Protein AF-A0A8K0CI64-F1 (afdb_monomer_lite)

Foldseek 3Di:
DAVCVVCVVVLVVWAQAEDEDAVPPVHVVRPPDPDNRYHYDNDPCQQVVQLVVVLVVQLVVQQVPDPDHDPDPVSVVVSSVVSVVVPDPVNSVCSNVCSVVRDVDPPPD

InterPro domains:
  IPR036397 Ribonuclease H superfamily [G3DSA:3.30.420.10] (2-105)

pLDDT: mean 71.02, std 16.88, range [36.22, 94.31]

Structure (mmCIF, N/CA/C/O backbone):
data_AF-A0A8K0CI64-F1
#
_entry.id   AF-A0A8K0CI64-F1
#
loop_
_atom_site.group_PDB
_atom_site.id
_atom_site.type_symbol
_atom_site.label_atom_id
_atom_site.label_alt_id
_atom_site.label_comp_id
_atom_site.label_asym_id
_atom_site.label_entity_id
_atom_site.label_seq_id
_atom_site.pdbx_PDB_ins_code
_atom_site.Cartn_x
_atom_site.Car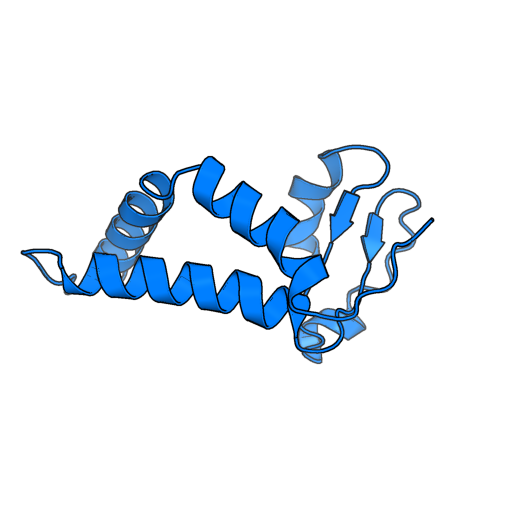tn_y
_atom_site.Cartn_z
_atom_site.occupancy
_atom_site.B_iso_or_equiv
_atom_site.auth_seq_id
_atom_site.auth_comp_id
_atom_site.auth_asym_id
_atom_site.auth_atom_id
_atom_site.pdbx_PDB_model_num
ATOM 1 N N . MET A 1 1 ? 3.866 -21.385 0.682 1.00 47.66 1 MET A N 1
ATOM 2 C CA . MET A 1 1 ? 2.673 -20.958 -0.079 1.00 47.66 1 MET A CA 1
ATOM 3 C C . MET A 1 1 ? 3.153 -20.594 -1.476 1.00 47.66 1 MET A C 1
ATOM 5 O O . MET A 1 1 ? 4.177 -19.930 -1.565 1.00 47.66 1 MET A O 1
ATOM 9 N N . CYS A 1 2 ? 2.516 -21.087 -2.539 1.00 53.94 2 CYS A N 1
ATOM 10 C CA . CYS A 1 2 ? 2.995 -20.870 -3.904 1.00 53.94 2 CYS A CA 1
ATOM 11 C C . CYS A 1 2 ? 2.734 -19.435 -4.367 1.00 53.94 2 CYS A C 1
ATOM 13 O O . CYS A 1 2 ? 1.577 -19.062 -4.545 1.00 53.94 2 CYS A O 1
ATOM 15 N N . ILE A 1 3 ? 3.788 -18.655 -4.624 1.00 58.16 3 ILE A N 1
ATOM 16 C CA . ILE A 1 3 ? 3.642 -17.278 -5.122 1.00 58.16 3 ILE A CA 1
ATOM 17 C C . ILE A 1 3 ? 2.966 -17.234 -6.503 1.00 58.16 3 ILE A C 1
ATOM 19 O O . ILE A 1 3 ? 2.237 -16.300 -6.819 1.00 58.16 3 ILE A O 1
ATOM 23 N N . LEU A 1 4 ? 3.092 -18.313 -7.284 1.00 56.59 4 LEU A N 1
ATOM 24 C CA . LEU A 1 4 ? 2.395 -18.497 -8.559 1.00 56.59 4 LEU A CA 1
ATOM 25 C C . LEU A 1 4 ? 0.876 -18.349 -8.444 1.00 56.59 4 LEU A C 1
ATOM 27 O O . LEU A 1 4 ? 0.264 -17.710 -9.290 1.00 56.59 4 LEU A O 1
ATOM 31 N N . SER A 1 5 ? 0.260 -18.884 -7.389 1.00 57.41 5 SER A N 1
ATOM 32 C CA . SER A 1 5 ? -1.189 -18.771 -7.177 1.00 57.41 5 SER A CA 1
ATOM 33 C C . SER A 1 5 ? -1.636 -17.329 -6.924 1.00 57.41 5 SER A C 1
ATOM 35 O O . SER A 1 5 ? -2.793 -17.003 -7.163 1.00 57.41 5 SER A O 1
ATOM 37 N N . ILE A 1 6 ? -0.719 -16.473 -6.467 1.00 63.66 6 ILE A N 1
ATOM 38 C CA . ILE A 1 6 ? -0.947 -15.043 -6.259 1.00 63.66 6 ILE A CA 1
ATOM 39 C C . ILE A 1 6 ? -0.713 -14.280 -7.568 1.00 63.66 6 ILE A C 1
ATOM 41 O O . ILE A 1 6 ? -1.482 -13.383 -7.880 1.00 63.66 6 ILE A O 1
ATOM 45 N N . ILE A 1 7 ? 0.305 -14.649 -8.355 1.00 60.31 7 ILE A N 1
ATOM 46 C CA . ILE A 1 7 ? 0.712 -13.929 -9.576 1.00 60.31 7 ILE A CA 1
ATOM 47 C C . ILE A 1 7 ? -0.157 -14.281 -10.793 1.00 60.31 7 ILE A C 1
ATOM 49 O O . ILE A 1 7 ? -0.499 -13.393 -11.570 1.00 60.31 7 ILE A O 1
ATOM 53 N N . ILE A 1 8 ? -0.523 -15.555 -10.982 1.00 59.66 8 ILE A N 1
ATOM 54 C CA . ILE A 1 8 ? -1.258 -16.046 -12.167 1.00 59.66 8 ILE A CA 1
ATOM 55 C C . ILE A 1 8 ? -2.561 -15.269 -12.437 1.00 59.66 8 ILE A C 1
ATOM 57 O O . ILE A 1 8 ? -2.787 -14.916 -13.596 1.00 59.66 8 ILE A O 1
ATOM 61 N N . PRO A 1 9 ? -3.391 -14.919 -11.433 1.00 63.59 9 PRO A N 1
ATOM 62 C CA . PRO A 1 9 ? -4.566 -14.070 -11.650 1.00 63.59 9 PRO A CA 1
ATOM 63 C C . PRO A 1 9 ? -4.247 -12.711 -12.296 1.00 63.59 9 PRO A C 1
ATOM 65 O O . PRO A 1 9 ? -5.074 -12.162 -13.020 1.00 63.59 9 PRO A O 1
ATOM 68 N N . PHE A 1 10 ? -3.038 -12.187 -12.077 1.00 60.62 10 PHE A N 1
ATOM 69 C CA . PHE A 1 10 ? -2.564 -10.916 -12.623 1.00 60.62 10 PHE A CA 1
ATOM 70 C C . PHE A 1 10 ? -1.794 -11.076 -13.946 1.00 60.62 10 PHE A C 1
ATOM 72 O O . PHE A 1 10 ? -1.601 -10.104 -14.667 1.00 60.62 10 PHE A O 1
ATOM 79 N N . ALA A 1 11 ? -1.416 -12.292 -14.351 1.00 57.69 11 ALA A N 1
ATOM 80 C CA . ALA A 1 11 ? -0.751 -12.531 -15.638 1.00 57.69 11 ALA A CA 1
ATOM 81 C C . ALA A 1 11 ? -1.630 -12.169 -16.860 1.00 57.69 11 ALA A C 1
ATOM 83 O O . ALA A 1 11 ? -1.117 -11.997 -17.965 1.00 57.69 11 ALA A O 1
ATOM 84 N N . ASN A 1 12 ? -2.940 -11.975 -16.658 1.00 58.91 12 ASN A N 1
ATOM 85 C CA . ASN A 1 12 ? -3.877 -11.469 -17.666 1.00 58.91 12 ASN A CA 1
ATOM 86 C C . ASN A 1 12 ? -3.766 -9.954 -17.945 1.00 58.91 12 ASN A C 1
ATOM 88 O O . ASN A 1 12 ? -4.517 -9.449 -18.777 1.00 58.91 12 ASN A O 1
ATOM 92 N N . PHE A 1 13 ? -2.829 -9.220 -17.324 1.00 64.38 13 PHE A N 1
ATOM 93 C CA . PHE A 1 13 ? -2.571 -7.801 -17.637 1.00 64.38 13 PHE A CA 1
ATOM 94 C C . PHE A 1 13 ? -2.039 -7.545 -19.062 1.00 64.38 13 PHE A C 1
ATOM 96 O O . PHE A 1 13 ? -1.875 -6.393 -19.462 1.00 64.38 13 PHE A O 1
ATOM 103 N N . GLY A 1 14 ? -1.829 -8.598 -19.853 1.00 59.72 14 GLY A N 1
ATOM 104 C CA . GLY A 1 14 ? -1.533 -8.513 -21.277 1.00 59.72 14 GLY A CA 1
ATOM 105 C C . GLY A 1 14 ? -0.076 -8.805 -21.614 1.00 59.72 14 GLY A C 1
ATOM 106 O O . GLY A 1 14 ? 0.745 -9.156 -20.766 1.00 59.72 14 GLY A O 1
ATOM 107 N N . ARG A 1 15 ? 0.239 -8.699 -22.907 1.00 61.53 15 ARG A N 1
ATOM 108 C CA . ARG A 1 15 ? 1.561 -9.030 -23.446 1.00 61.53 15 ARG A CA 1
ATOM 109 C C . ARG A 1 15 ? 2.606 -8.024 -22.958 1.00 61.53 15 ARG A C 1
ATOM 111 O O . ARG A 1 15 ? 2.429 -6.829 -23.164 1.00 61.53 15 ARG A O 1
ATOM 118 N N . GLY A 1 16 ? 3.687 -8.512 -22.342 1.00 65.12 16 GLY A N 1
ATOM 119 C CA . GLY A 1 16 ? 4.767 -7.666 -21.819 1.00 65.12 16 GLY A CA 1
ATOM 120 C C . GLY A 1 16 ? 4.599 -7.239 -20.357 1.00 65.12 16 GLY A C 1
ATOM 121 O O . GLY A 1 16 ? 5.237 -6.279 -19.931 1.00 65.12 16 GLY A O 1
ATOM 122 N N . PHE A 1 17 ? 3.759 -7.930 -19.581 1.00 69.88 17 PHE A N 1
ATOM 123 C CA . PHE A 1 17 ? 3.696 -7.736 -18.134 1.00 69.88 17 PHE A CA 1
ATOM 124 C C . PHE A 1 17 ? 5.055 -8.059 -17.492 1.00 69.88 17 PHE A C 1
ATOM 126 O O . PHE A 1 17 ? 5.615 -9.140 -17.705 1.00 69.88 17 PHE A O 1
ATOM 133 N N . ILE A 1 18 ? 5.576 -7.118 -16.702 1.00 70.62 18 ILE A N 1
ATOM 134 C CA . ILE A 1 18 ? 6.812 -7.298 -15.941 1.00 70.62 18 ILE A CA 1
ATOM 135 C C . ILE A 1 18 ? 6.439 -7.543 -14.486 1.00 70.62 18 ILE A C 1
ATOM 137 O O . ILE A 1 18 ? 5.923 -6.649 -13.814 1.00 70.62 18 ILE A O 1
ATOM 141 N N . PHE A 1 19 ? 6.735 -8.745 -14.002 1.00 71.12 19 PHE A N 1
ATOM 142 C CA . PHE A 1 19 ? 6.682 -9.032 -12.576 1.00 71.12 19 PHE A CA 1
ATOM 143 C C . PHE A 1 19 ? 8.053 -8.737 -11.964 1.00 71.12 19 PHE A C 1
ATOM 145 O O . PHE A 1 19 ? 9.080 -9.219 -12.451 1.00 71.12 19 PHE A O 1
ATOM 152 N N . VAL A 1 20 ? 8.065 -7.931 -10.905 1.00 72.56 20 VAL A N 1
ATOM 153 C CA . VAL A 1 20 ? 9.266 -7.613 -10.128 1.00 72.56 20 VAL A CA 1
ATOM 154 C C . VAL A 1 20 ? 9.004 -8.091 -8.708 1.00 72.56 20 VAL A C 1
ATOM 156 O O . VAL A 1 20 ? 7.944 -7.790 -8.163 1.00 72.56 20 VAL A O 1
ATOM 159 N N . ASP A 1 21 ? 9.967 -8.795 -8.115 1.00 71.75 21 ASP A N 1
ATOM 160 C CA . ASP A 1 21 ? 9.932 -9.207 -6.704 1.00 71.75 21 ASP A CA 1
ATOM 161 C C . ASP A 1 21 ? 11.309 -9.052 -6.036 1.00 71.75 21 ASP A C 1
ATOM 163 O O . ASP A 1 21 ? 12.309 -8.784 -6.717 1.00 71.75 21 ASP A O 1
ATOM 167 N N . ASP A 1 22 ? 11.367 -9.197 -4.710 1.00 66.94 22 ASP A N 1
ATOM 168 C CA . ASP A 1 22 ? 12.620 -9.372 -3.993 1.00 66.94 22 ASP A CA 1
ATOM 169 C C . ASP A 1 22 ? 13.066 -10.820 -4.198 1.00 66.94 22 ASP A C 1
ATOM 171 O O . ASP A 1 22 ? 12.269 -11.746 -4.309 1.00 66.94 22 ASP A O 1
ATOM 175 N N . ASN A 1 23 ? 14.360 -11.045 -4.366 1.00 66.62 23 ASN A N 1
ATOM 176 C CA . ASN A 1 23 ? 14.874 -12.360 -4.744 1.00 66.62 23 ASN A CA 1
ATOM 177 C C . ASN A 1 23 ? 14.912 -13.315 -3.528 1.00 66.62 23 ASN A C 1
ATOM 179 O O . ASN A 1 23 ? 15.924 -13.980 -3.281 1.00 66.62 23 ASN A O 1
ATOM 183 N N . THR A 1 24 ? 13.867 -13.326 -2.694 1.00 67.00 24 THR A N 1
ATOM 184 C CA . THR A 1 24 ? 13.798 -14.194 -1.521 1.00 67.00 24 THR A CA 1
ATOM 185 C C . THR A 1 24 ? 13.669 -15.650 -1.964 1.00 67.00 24 THR A C 1
ATOM 187 O O . THR A 1 24 ? 12.871 -16.018 -2.824 1.00 67.00 24 THR A O 1
ATOM 190 N N . ARG A 1 25 ? 14.504 -16.517 -1.371 1.00 61.78 25 ARG A N 1
ATOM 191 C CA . ARG A 1 25 ? 14.693 -17.923 -1.785 1.00 61.78 25 ARG A CA 1
ATOM 192 C C . ARG A 1 25 ? 13.400 -18.729 -2.010 1.00 61.78 25 ARG A C 1
ATOM 194 O O . ARG A 1 25 ? 13.399 -19.537 -2.937 1.00 61.78 25 ARG A O 1
ATOM 201 N N . PRO A 1 26 ? 12.315 -18.554 -1.228 1.00 62.44 26 PRO A N 1
ATOM 202 C CA . PRO A 1 26 ? 11.059 -19.259 -1.482 1.00 62.44 26 PRO A CA 1
ATOM 203 C C . PRO A 1 26 ? 10.388 -18.869 -2.808 1.00 62.44 26 PRO A C 1
ATOM 205 O O . PRO A 1 26 ? 9.649 -19.672 -3.368 1.00 62.44 26 PRO A O 1
ATOM 208 N N . HIS A 1 27 ? 10.626 -17.654 -3.307 1.00 61.12 27 HIS A N 1
ATOM 209 C CA . HIS A 1 27 ? 9.987 -17.121 -4.510 1.00 61.12 27 HIS A CA 1
ATOM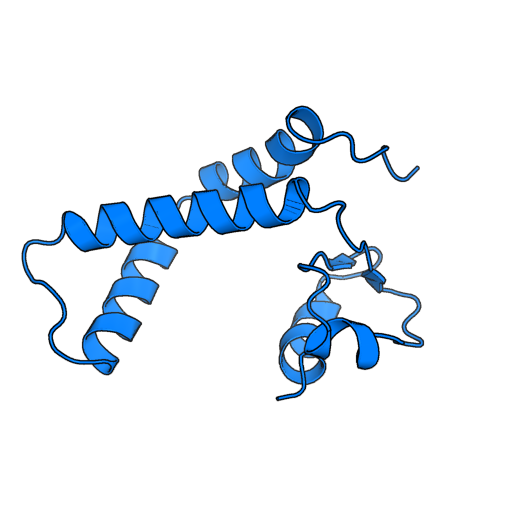 210 C C . HIS A 1 27 ? 10.767 -17.520 -5.770 1.00 61.12 27 HIS A C 1
ATOM 212 O O . HIS A 1 27 ? 10.169 -17.943 -6.755 1.00 61.12 27 HIS A O 1
ATOM 218 N N . CYS A 1 28 ? 12.104 -17.499 -5.717 1.00 57.56 28 CYS A N 1
ATOM 219 C CA . CYS A 1 28 ? 12.973 -17.787 -6.867 1.00 57.56 28 CYS A CA 1
ATOM 220 C C . CYS A 1 28 ? 12.843 -19.218 -7.398 1.00 57.56 28 CYS A C 1
ATOM 222 O O . CYS A 1 28 ? 12.878 -19.432 -8.603 1.00 57.56 28 CYS A O 1
ATOM 224 N N . VAL A 1 29 ? 12.693 -20.200 -6.503 1.00 50.16 29 VAL A N 1
ATOM 225 C CA . VAL A 1 29 ? 12.641 -21.629 -6.869 1.00 50.16 29 VAL A CA 1
ATOM 226 C C . VAL A 1 29 ? 11.342 -21.981 -7.601 1.00 50.16 29 VAL A C 1
ATOM 228 O O . VAL A 1 29 ? 11.285 -22.964 -8.328 1.00 50.16 29 VAL A O 1
ATOM 231 N N . GLN A 1 30 ? 10.289 -21.180 -7.430 1.00 53.44 30 GLN A N 1
ATOM 232 C CA . GLN A 1 30 ? 8.983 -21.425 -8.040 1.00 53.44 30 GLN A CA 1
ATOM 233 C C . GLN A 1 30 ? 8.726 -20.639 -9.324 1.00 53.44 30 GLN A C 1
ATOM 235 O O . GLN A 1 30 ? 7.698 -20.860 -9.958 1.00 53.44 30 GLN A O 1
ATOM 240 N N . LEU A 1 31 ? 9.610 -19.706 -9.673 1.00 54.50 31 LEU A N 1
ATOM 241 C CA . LEU A 1 31 ? 9.411 -18.750 -10.760 1.00 54.50 31 LEU A CA 1
ATOM 242 C C . LEU A 1 31 ? 10.083 -19.158 -12.084 1.00 54.50 31 LEU A C 1
ATOM 244 O O . LEU A 1 31 ? 10.085 -18.359 -13.017 1.00 54.50 31 LEU A O 1
ATOM 248 N N . GLU A 1 32 ? 10.582 -20.395 -12.214 1.00 53.53 32 GLU A N 1
ATOM 249 C CA . GLU A 1 32 ? 10.853 -21.020 -13.523 1.00 53.53 32 GLU A CA 1
ATOM 250 C C . GLU A 1 32 ? 9.516 -21.231 -14.272 1.00 53.53 32 GLU A C 1
ATOM 252 O O . GLU A 1 32 ? 8.976 -22.332 -14.335 1.00 53.53 32 GLU A O 1
ATOM 257 N N . LEU A 1 33 ? 8.908 -20.148 -14.773 1.00 55.78 33 LEU A N 1
ATOM 258 C CA . LEU A 1 33 ? 7.726 -20.209 -15.631 1.00 55.78 33 LEU A CA 1
ATOM 259 C C . LEU A 1 33 ? 8.138 -20.289 -17.101 1.00 55.78 33 LEU A C 1
ATOM 261 O O . LEU A 1 33 ? 8.669 -19.327 -17.655 1.00 55.78 33 LEU A O 1
ATOM 265 N N . ASP A 1 34 ? 7.698 -21.355 -17.764 1.00 52.12 34 ASP A N 1
ATOM 266 C CA . ASP A 1 34 ? 7.560 -21.482 -19.222 1.00 52.12 34 ASP A CA 1
ATOM 267 C C . ASP A 1 34 ? 6.416 -20.589 -19.780 1.00 52.12 34 ASP A C 1
ATOM 269 O O . ASP A 1 34 ? 5.544 -21.038 -20.525 1.00 52.12 34 ASP A O 1
ATOM 273 N N . SER A 1 35 ? 6.352 -19.309 -19.390 1.00 51.34 35 SER A N 1
ATOM 274 C CA . SER A 1 35 ? 5.326 -18.359 -19.856 1.00 51.34 35 SER A CA 1
ATOM 275 C C . SER A 1 35 ? 5.933 -17.321 -20.809 1.00 51.34 35 SER A C 1
ATOM 277 O O . SER A 1 35 ? 6.727 -16.489 -20.372 1.00 51.34 35 SER A O 1
ATOM 279 N N . PRO A 1 36 ? 5.522 -17.265 -22.091 1.00 51.56 36 PRO A N 1
ATOM 280 C CA . PRO A 1 36 ? 6.070 -16.322 -23.074 1.00 51.56 36 PRO A CA 1
ATOM 281 C C . PRO A 1 36 ? 5.602 -14.866 -22.883 1.00 51.56 36 PRO A C 1
ATOM 283 O O . PRO A 1 36 ? 5.940 -13.999 -23.688 1.00 51.56 36 PRO A O 1
ATOM 286 N N . THR A 1 37 ? 4.783 -14.587 -21.864 1.00 51.31 37 THR A N 1
ATOM 287 C CA . THR A 1 37 ? 4.082 -13.297 -21.707 1.00 51.31 37 THR A CA 1
ATOM 288 C C . THR A 1 37 ? 4.584 -12.489 -20.508 1.00 51.31 37 THR A C 1
ATOM 290 O O . THR A 1 37 ? 4.318 -11.289 -20.427 1.00 51.31 37 THR A O 1
ATOM 293 N N . THR A 1 38 ? 5.333 -13.121 -19.603 1.00 54.62 38 THR A N 1
ATOM 294 C CA . THR A 1 38 ? 5.761 -12.531 -18.333 1.00 54.62 38 THR A CA 1
ATOM 295 C C . THR A 1 38 ? 7.276 -12.396 -18.315 1.00 54.62 38 THR A C 1
ATOM 297 O O . THR A 1 38 ? 7.990 -13.391 -18.247 1.00 54.62 38 THR A O 1
ATOM 300 N N . SER A 1 39 ? 7.776 -11.163 -18.366 1.00 54.53 39 SER A N 1
ATOM 301 C CA . SER A 1 39 ? 9.194 -10.906 -18.123 1.00 54.53 39 SER A CA 1
ATOM 302 C C . SER A 1 39 ? 9.406 -10.821 -16.618 1.00 54.53 39 SER A C 1
ATOM 304 O O . SER A 1 39 ? 8.823 -9.963 -15.953 1.00 54.53 39 SER A O 1
ATOM 306 N N . TYR A 1 40 ? 10.227 -11.712 -16.072 1.00 58.00 40 TYR A N 1
ATOM 307 C CA . TYR A 1 40 ? 10.626 -11.646 -14.674 1.00 58.00 40 TYR A CA 1
ATOM 308 C C . TYR A 1 40 ? 11.912 -10.838 -14.558 1.00 58.00 40 TYR A C 1
ATOM 310 O O . TYR A 1 40 ? 12.944 -11.199 -15.123 1.00 58.00 40 TYR A O 1
ATOM 318 N N . CYS A 1 41 ? 11.855 -9.729 -13.829 1.00 55.06 41 CYS A N 1
ATOM 319 C CA . CYS A 1 41 ? 13.060 -9.019 -13.436 1.00 55.06 41 CYS A CA 1
ATOM 320 C C . CYS A 1 41 ? 13.315 -9.296 -11.959 1.00 55.06 41 CYS A C 1
ATOM 322 O O . CYS A 1 41 ? 12.662 -8.703 -11.100 1.00 55.06 41 CYS A O 1
ATOM 324 N N . CYS A 1 42 ? 14.312 -10.138 -11.666 1.00 55.47 42 CYS A N 1
ATOM 325 C CA . CYS A 1 42 ? 14.993 -10.099 -10.375 1.00 55.47 42 CYS A CA 1
ATOM 326 C C . CYS A 1 42 ? 15.601 -8.703 -10.249 1.00 55.47 42 CYS A C 1
ATOM 328 O O . CYS A 1 42 ? 16.675 -8.426 -10.792 1.00 55.47 42 CYS A O 1
ATOM 330 N N . GLY A 1 43 ? 14.880 -7.785 -9.613 1.00 51.56 43 GLY A N 1
ATOM 331 C CA . GLY A 1 43 ? 15.388 -6.447 -9.397 1.00 51.56 43 GLY A CA 1
ATOM 332 C C . GLY A 1 43 ? 16.698 -6.551 -8.626 1.00 51.56 43 GLY A C 1
ATOM 333 O O . GLY A 1 43 ? 16.768 -7.211 -7.590 1.00 51.56 43 GLY A O 1
ATOM 334 N N . HIS A 1 44 ? 17.738 -5.861 -9.096 1.00 51.50 44 HIS A N 1
ATOM 335 C CA . HIS A 1 44 ? 18.812 -5.466 -8.194 1.00 51.50 44 HIS A CA 1
ATOM 336 C C . HIS A 1 44 ? 18.133 -4.819 -6.982 1.00 51.50 44 HIS A C 1
ATOM 338 O O . HIS A 1 44 ? 17.231 -4.001 -7.179 1.00 51.50 44 HIS A O 1
ATOM 344 N N . HIS A 1 45 ? 18.542 -5.207 -5.774 1.00 55.41 45 HIS A N 1
ATOM 345 C CA . HIS A 1 45 ? 17.914 -4.941 -4.469 1.00 55.41 45 HIS A CA 1
ATOM 346 C C . HIS A 1 45 ? 17.359 -3.518 -4.215 1.00 55.41 45 HIS A C 1
ATOM 348 O O . HIS A 1 45 ? 16.720 -3.312 -3.194 1.00 55.41 45 HIS A O 1
ATOM 354 N N . GLY A 1 46 ? 17.598 -2.526 -5.076 1.00 59.31 46 GLY A N 1
ATOM 355 C CA . GLY A 1 46 ? 17.118 -1.152 -4.951 1.00 59.31 46 GLY A CA 1
ATOM 356 C C . GLY A 1 46 ? 15.703 -0.874 -5.477 1.00 59.31 46 GLY A C 1
ATOM 357 O O . GLY A 1 46 ? 14.957 -0.186 -4.788 1.00 59.31 46 GLY A O 1
ATOM 358 N N . LEU A 1 47 ? 15.302 -1.359 -6.664 1.00 61.41 47 LEU A N 1
ATOM 359 C CA . LEU A 1 47 ? 14.093 -0.828 -7.333 1.00 61.41 47 LEU A CA 1
ATOM 360 C C . LEU A 1 47 ? 12.791 -1.263 -6.648 1.00 61.41 47 LEU A C 1
ATOM 362 O O . LEU A 1 47 ? 11.979 -0.422 -6.261 1.00 61.41 47 LEU A O 1
ATOM 366 N N . LEU A 1 48 ? 12.600 -2.574 -6.499 1.00 67.12 48 LEU A N 1
ATOM 367 C CA . LEU A 1 48 ? 11.418 -3.120 -5.843 1.00 67.12 48 LEU A CA 1
ATOM 368 C C . LEU A 1 48 ? 11.365 -2.704 -4.377 1.00 67.12 48 LEU A C 1
ATOM 370 O O . LEU A 1 48 ? 10.348 -2.195 -3.912 1.00 67.12 48 LEU A O 1
ATOM 374 N N . THR A 1 49 ? 12.489 -2.868 -3.685 1.00 68.88 49 THR A N 1
ATOM 375 C CA . THR A 1 49 ? 12.633 -2.497 -2.282 1.00 68.88 49 THR A CA 1
ATOM 376 C C . THR A 1 49 ? 12.245 -1.040 -2.074 1.00 68.88 49 THR A C 1
ATOM 378 O O . THR A 1 49 ? 11.476 -0.758 -1.170 1.00 68.88 49 THR A O 1
ATOM 381 N N . ALA A 1 50 ? 12.661 -0.109 -2.940 1.00 71.81 50 ALA A N 1
ATOM 382 C CA . ALA A 1 50 ? 12.240 1.283 -2.821 1.00 71.81 50 ALA A CA 1
ATOM 383 C C . ALA A 1 50 ? 10.719 1.449 -2.980 1.00 71.81 50 ALA A C 1
ATOM 385 O O . ALA A 1 50 ? 10.090 2.044 -2.110 1.00 71.81 50 ALA A O 1
ATOM 386 N N . ILE A 1 51 ? 10.108 0.930 -4.051 1.00 76.81 51 ILE A N 1
ATOM 387 C CA . ILE A 1 51 ? 8.665 1.112 -4.301 1.00 76.81 51 ILE A CA 1
ATOM 388 C C . ILE A 1 51 ? 7.833 0.518 -3.157 1.00 76.81 51 ILE A C 1
ATOM 390 O O . ILE A 1 51 ? 6.973 1.206 -2.605 1.00 76.81 51 ILE A O 1
ATOM 394 N N . VAL A 1 52 ? 8.129 -0.724 -2.770 1.00 80.06 52 VAL A N 1
ATOM 395 C CA . VAL A 1 52 ? 7.423 -1.441 -1.702 1.00 80.06 52 VAL A CA 1
ATOM 396 C C . VAL A 1 52 ? 7.620 -0.736 -0.360 1.00 80.06 52 VAL A C 1
ATOM 398 O O . VAL A 1 52 ? 6.638 -0.478 0.333 1.00 80.06 52 VAL A O 1
ATOM 401 N N . LEU A 1 53 ? 8.846 -0.325 -0.015 1.00 82.38 53 LEU A N 1
ATOM 402 C CA . LEU A 1 53 ? 9.104 0.413 1.226 1.00 82.38 53 LEU A CA 1
ATOM 403 C C . LEU A 1 53 ? 8.372 1.759 1.276 1.00 82.38 53 LEU A C 1
ATOM 405 O O . LEU A 1 53 ? 7.814 2.093 2.315 1.00 82.38 53 LEU A O 1
ATOM 409 N N . TYR A 1 54 ? 8.341 2.531 0.184 1.00 85.69 54 TYR A N 1
ATOM 410 C CA . TYR A 1 54 ? 7.641 3.825 0.166 1.00 85.69 54 TYR A CA 1
ATOM 411 C C . TYR A 1 54 ? 6.127 3.672 0.326 1.00 85.69 54 TYR A C 1
ATOM 413 O O . TYR A 1 54 ? 5.486 4.491 0.986 1.00 85.69 54 TYR A O 1
ATOM 421 N N . VAL A 1 55 ? 5.550 2.632 -0.272 1.00 88.44 55 VAL A N 1
ATOM 422 C CA . VAL A 1 55 ? 4.137 2.294 -0.090 1.00 88.44 55 VAL A CA 1
ATOM 423 C C . 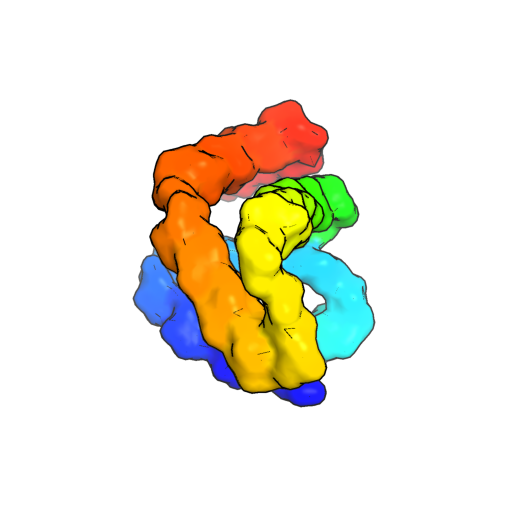VAL A 1 55 ? 3.861 1.893 1.362 1.00 88.44 55 VAL A C 1
ATOM 425 O O . VAL A 1 55 ? 2.930 2.422 1.968 1.00 88.44 55 VAL A O 1
ATOM 428 N N . TRP A 1 56 ? 4.696 1.028 1.946 1.00 89.06 56 TRP A N 1
ATOM 429 C CA . TRP A 1 56 ? 4.567 0.613 3.346 1.00 89.06 56 TRP A CA 1
ATOM 430 C C . TRP A 1 56 ? 4.727 1.768 4.333 1.00 89.06 56 TRP A C 1
ATOM 432 O O . TRP A 1 56 ? 3.946 1.867 5.280 1.00 89.06 56 TRP A O 1
ATOM 442 N N . ASP A 1 57 ? 5.695 2.662 4.116 1.00 88.94 57 ASP A N 1
ATOM 443 C CA . ASP A 1 57 ? 5.883 3.863 4.939 1.00 88.94 57 ASP A CA 1
ATOM 444 C C . ASP A 1 57 ? 4.630 4.745 4.900 1.00 88.94 57 ASP A C 1
ATOM 446 O O . ASP A 1 57 ? 4.145 5.179 5.945 1.00 88.94 57 ASP A O 1
ATOM 450 N N . LYS A 1 58 ? 4.037 4.937 3.715 1.00 90.25 58 LYS A N 1
ATOM 451 C CA . LYS A 1 58 ? 2.806 5.718 3.572 1.00 90.25 58 LYS A CA 1
ATOM 452 C C . LYS A 1 58 ? 1.630 5.092 4.326 1.00 90.25 58 LYS A C 1
ATOM 454 O O . LYS A 1 58 ? 0.989 5.793 5.108 1.00 90.25 58 LYS A O 1
ATOM 459 N N . LEU A 1 59 ? 1.397 3.790 4.154 1.00 92.12 59 LEU A N 1
ATOM 460 C CA . LEU A 1 59 ? 0.350 3.061 4.881 1.00 92.12 59 LEU A CA 1
ATOM 461 C C . LEU A 1 59 ? 0.554 3.145 6.396 1.00 92.12 59 LEU A C 1
ATOM 463 O O . LEU A 1 59 ? -0.382 3.439 7.135 1.00 92.12 59 LEU A O 1
ATOM 467 N N . THR A 1 60 ? 1.788 2.955 6.861 1.00 89.56 60 THR A N 1
ATOM 468 C CA . THR A 1 60 ? 2.115 2.983 8.293 1.00 89.56 60 THR A CA 1
ATOM 469 C C . THR A 1 60 ? 1.905 4.373 8.891 1.00 89.56 60 THR A C 1
ATOM 471 O O . THR A 1 60 ? 1.352 4.495 9.982 1.00 89.56 60 THR A O 1
ATOM 474 N N . ARG A 1 61 ? 2.281 5.442 8.176 1.00 91.44 61 ARG A N 1
ATOM 475 C CA . ARG A 1 61 ? 2.024 6.824 8.619 1.00 91.44 61 ARG A CA 1
ATOM 476 C C . ARG A 1 61 ? 0.536 7.128 8.700 1.00 91.44 61 ARG A C 1
ATOM 478 O O . ARG A 1 61 ? 0.105 7.749 9.665 1.00 91.44 61 ARG A O 1
ATOM 485 N N . GLN A 1 62 ? -0.237 6.699 7.704 1.00 90.69 62 GLN A N 1
ATOM 486 C CA . GLN A 1 62 ? -1.687 6.884 7.713 1.00 90.69 62 GLN A CA 1
ATOM 487 C C . GLN A 1 62 ? -2.325 6.126 8.876 1.00 90.69 62 GLN A C 1
ATOM 489 O O . GLN A 1 62 ? -3.130 6.700 9.603 1.00 90.69 62 GLN A O 1
ATOM 494 N N . LEU A 1 63 ? -1.891 4.887 9.117 1.00 89.69 63 LEU A N 1
ATOM 495 C CA . LEU A 1 63 ? -2.334 4.076 10.247 1.00 89.69 63 LEU A CA 1
ATOM 496 C C . LEU A 1 63 ? -2.057 4.766 11.592 1.00 89.69 63 LEU A C 1
ATOM 498 O O . LEU A 1 63 ? -2.949 4.848 12.431 1.00 89.69 63 LEU A O 1
ATOM 502 N N . GLN A 1 64 ? -0.854 5.318 11.777 1.00 89.25 64 GLN A N 1
ATOM 503 C CA . GLN A 1 64 ? -0.460 6.045 12.993 1.00 89.25 64 GLN A CA 1
ATOM 504 C C . GLN A 1 64 ? -1.239 7.348 13.217 1.00 89.25 64 GLN A C 1
ATOM 506 O O . GLN A 1 64 ? -1.324 7.821 14.347 1.00 89.25 64 GLN A O 1
ATOM 511 N N . GLN A 1 65 ? -1.783 7.949 12.158 1.00 89.75 65 GLN A N 1
ATOM 512 C CA . GLN A 1 65 ? -2.575 9.178 12.237 1.00 89.75 65 GLN A CA 1
ATOM 513 C C . GLN A 1 65 ? -4.057 8.920 12.530 1.00 89.75 65 GLN A C 1
ATOM 515 O O . GLN A 1 65 ? -4.807 9.875 12.754 1.00 89.75 65 GLN A O 1
ATOM 520 N N . ARG A 1 66 ? -4.513 7.660 12.520 1.00 87.12 66 ARG A N 1
ATOM 521 C CA . ARG A 1 66 ? -5.914 7.352 12.815 1.00 87.12 66 ARG A CA 1
ATOM 522 C C . ARG A 1 66 ? -6.211 7.585 14.293 1.00 87.12 66 ARG A C 1
ATOM 524 O O . ARG A 1 66 ? -5.439 7.225 15.171 1.00 87.12 66 ARG A O 1
ATOM 531 N N . LEU A 1 67 ? -7.387 8.158 14.548 1.00 84.75 67 LEU A N 1
ATOM 532 C CA . LEU A 1 67 ? -7.904 8.408 15.898 1.00 84.75 67 LEU A CA 1
ATOM 533 C C . LEU A 1 67 ? -8.093 7.116 16.706 1.00 84.75 67 LEU A C 1
ATOM 535 O O . LEU A 1 67 ? -7.943 7.126 17.923 1.00 84.75 67 LEU A O 1
ATOM 539 N N . HIS A 1 68 ? -8.424 6.018 16.023 1.00 86.25 68 HIS A N 1
ATOM 540 C CA . HIS A 1 68 ? -8.627 4.707 16.626 1.00 86.25 68 HIS A CA 1
ATOM 541 C C . HIS A 1 68 ? -7.566 3.748 16.101 1.00 86.25 68 HIS A C 1
ATOM 543 O O . HIS A 1 68 ? -7.523 3.461 14.902 1.00 86.25 68 HIS A O 1
ATOM 549 N N . SER A 1 69 ? -6.722 3.261 17.007 1.00 86.00 69 SER A N 1
ATOM 550 C CA . SER A 1 69 ? -5.772 2.197 16.705 1.00 86.00 69 SER A CA 1
ATOM 551 C C . SER A 1 69 ? -6.524 0.873 16.575 1.00 86.00 69 SER A C 1
ATOM 553 O O . SER A 1 69 ? -7.319 0.562 17.466 1.00 86.00 69 SER A O 1
ATOM 555 N N . PRO A 1 70 ? -6.284 0.080 15.517 1.00 89.56 70 PRO A N 1
ATOM 556 C CA . PRO A 1 70 ? -6.871 -1.248 15.420 1.00 89.56 70 PRO A CA 1
ATOM 557 C C . PRO A 1 70 ? -6.372 -2.122 16.573 1.00 89.56 70 PRO A C 1
ATOM 559 O O . PRO A 1 70 ? -5.180 -2.141 16.891 1.00 89.56 70 PRO A O 1
ATOM 562 N N . THR A 1 71 ? -7.297 -2.836 17.201 1.00 91.75 71 THR A N 1
ATOM 563 C CA . THR A 1 71 ? -7.043 -3.703 18.359 1.00 91.75 71 THR A CA 1
ATOM 564 C C . THR A 1 71 ? -7.090 -5.183 17.998 1.00 91.75 71 THR A C 1
ATOM 566 O O . THR A 1 71 ? -6.536 -6.014 18.719 1.00 91.75 71 THR A O 1
ATOM 569 N N . THR A 1 72 ? -7.698 -5.516 16.858 1.00 94.31 72 THR A N 1
ATOM 570 C CA . THR A 1 72 ? -7.785 -6.879 16.328 1.00 94.31 72 THR A CA 1
ATOM 571 C C . THR A 1 72 ? -7.114 -6.997 14.959 1.00 94.31 72 THR A C 1
ATOM 573 O O . THR A 1 72 ? -6.885 -6.007 14.260 1.00 94.31 72 THR A O 1
ATOM 576 N N . LEU A 1 73 ? -6.793 -8.231 14.555 1.00 93.25 73 LEU A N 1
ATOM 577 C CA . LEU A 1 73 ? -6.219 -8.498 13.233 1.00 93.25 73 LEU A CA 1
ATOM 578 C C . LEU A 1 73 ? -7.200 -8.153 12.102 1.00 93.25 73 LEU A C 1
ATOM 580 O O . LEU A 1 73 ? -6.782 -7.675 11.052 1.00 93.25 73 LEU A O 1
ATOM 584 N N . GLU A 1 74 ? -8.494 -8.375 12.328 1.00 93.56 74 GLU A N 1
ATOM 585 C CA . GLU A 1 74 ? -9.553 -8.040 11.374 1.00 93.56 74 GLU A CA 1
ATOM 586 C C . GLU A 1 74 ? -9.668 -6.524 11.185 1.00 93.56 74 GLU A C 1
ATOM 588 O O . GLU A 1 74 ? -9.654 -6.037 10.056 1.00 93.56 74 GLU A O 1
ATOM 593 N N . GLU A 1 75 ? -9.677 -5.763 12.284 1.00 91.75 75 GLU A N 1
ATOM 594 C CA . GLU A 1 75 ? -9.658 -4.298 12.239 1.00 91.75 75 GLU A CA 1
ATOM 595 C C . GLU A 1 75 ? -8.414 -3.776 11.523 1.00 91.75 75 GLU A C 1
ATOM 597 O O . GLU A 1 75 ? -8.516 -2.869 10.701 1.00 91.75 75 GLU A O 1
ATOM 602 N N . LEU A 1 76 ? -7.244 -4.364 11.791 1.00 92.06 76 LEU A N 1
ATOM 603 C CA . LEU A 1 76 ? -6.013 -3.990 11.102 1.00 92.06 76 LEU A CA 1
ATOM 604 C C . LEU A 1 76 ? -6.121 -4.244 9.593 1.00 92.06 76 LEU A C 1
ATOM 606 O O . LEU A 1 76 ? -5.733 -3.378 8.811 1.00 92.06 76 LEU A O 1
ATOM 610 N N . GLY A 1 77 ? -6.664 -5.393 9.182 1.00 93.00 77 GLY A N 1
ATOM 611 C CA . GLY A 1 77 ? -6.890 -5.717 7.773 1.00 93.00 77 GLY A CA 1
ATOM 612 C C . GLY A 1 77 ? -7.807 -4.706 7.084 1.00 93.00 77 GLY A C 1
ATOM 613 O O . GLY A 1 77 ? -7.439 -4.150 6.048 1.00 93.00 77 GLY A O 1
ATOM 614 N N . ASN A 1 78 ? -8.948 -4.402 7.704 1.00 92.25 78 ASN A N 1
ATOM 615 C CA . ASN A 1 78 ? -9.918 -3.437 7.181 1.00 92.25 78 ASN A CA 1
ATOM 616 C C . ASN A 1 78 ? -9.311 -2.032 7.073 1.00 92.25 78 ASN A C 1
ATOM 618 O O . ASN A 1 78 ? -9.413 -1.381 6.036 1.00 92.25 78 ASN A O 1
ATOM 622 N N . VAL A 1 79 ? -8.608 -1.581 8.113 1.00 92.94 79 VAL A N 1
ATOM 623 C CA . VAL A 1 79 ? -7.972 -0.260 8.128 1.00 92.94 79 VAL A CA 1
ATOM 624 C C . VAL A 1 79 ? -6.866 -0.154 7.077 1.00 92.94 79 VAL A C 1
ATOM 626 O O . VAL A 1 79 ? -6.766 0.868 6.399 1.00 92.94 79 VAL A O 1
ATOM 629 N N . LEU A 1 80 ? -6.038 -1.189 6.911 1.00 92.12 80 LEU A N 1
ATOM 630 C CA . LEU A 1 80 ? -5.008 -1.200 5.870 1.00 92.12 80 LEU A CA 1
ATOM 631 C C . LEU A 1 80 ? -5.622 -1.145 4.470 1.00 92.12 80 LEU A C 1
ATOM 633 O O . LEU A 1 80 ? -5.092 -0.435 3.618 1.00 92.12 80 LEU A O 1
ATOM 637 N N . GLN A 1 81 ? -6.738 -1.842 4.241 1.00 92.81 81 GLN A N 1
ATOM 638 C CA . GLN A 1 81 ? -7.459 -1.773 2.972 1.00 92.81 81 GLN A CA 1
ATOM 639 C C . GLN A 1 81 ? -8.026 -0.368 2.717 1.00 92.81 81 GLN A C 1
ATOM 641 O O . GLN A 1 81 ? -7.835 0.176 1.631 1.00 92.81 81 GLN A O 1
ATOM 646 N N . GLU A 1 82 ? -8.645 0.262 3.715 1.00 92.25 82 GLU A N 1
ATOM 647 C CA . GLU A 1 82 ? -9.135 1.639 3.589 1.00 92.25 82 GLU A CA 1
ATOM 648 C C . GLU A 1 82 ? -8.007 2.632 3.274 1.00 92.25 82 GLU A C 1
ATOM 650 O O . GLU A 1 82 ? -8.152 3.504 2.415 1.00 92.25 82 GLU A O 1
ATOM 655 N N . GLU A 1 83 ? -6.867 2.530 3.967 1.00 92.44 83 GLU A N 1
ATOM 656 C CA . GLU A 1 83 ? -5.729 3.411 3.697 1.00 92.44 83 GLU A CA 1
ATOM 657 C C . GLU A 1 83 ? -5.088 3.124 2.337 1.00 92.44 83 GLU A C 1
ATOM 659 O O . GLU A 1 83 ? -4.670 4.064 1.661 1.00 92.44 83 GLU A O 1
ATOM 664 N N . TRP A 1 84 ? -5.072 1.864 1.895 1.00 92.94 84 TRP A N 1
ATOM 665 C CA . TRP A 1 84 ? -4.647 1.480 0.550 1.00 92.94 84 TRP A CA 1
ATOM 666 C C . TRP A 1 84 ? -5.518 2.127 -0.528 1.00 92.94 84 TRP A C 1
ATOM 668 O O . TRP A 1 84 ? -4.988 2.747 -1.451 1.00 92.94 84 TRP A O 1
ATOM 678 N N . GLU A 1 85 ? -6.841 2.071 -0.383 1.00 92.50 85 GLU A N 1
ATOM 679 C CA . GLU A 1 85 ? -7.791 2.695 -1.313 1.00 92.50 85 GLU A CA 1
ATOM 680 C C . GLU A 1 85 ? -7.654 4.229 -1.359 1.00 92.50 85 GLU A C 1
ATOM 682 O O . GLU A 1 85 ? -7.925 4.856 -2.386 1.00 92.50 85 GLU A O 1
ATOM 687 N N . ARG A 1 86 ? -7.162 4.852 -0.279 1.00 91.50 86 ARG A N 1
ATOM 688 C CA . ARG A 1 86 ? -6.859 6.294 -0.222 1.00 91.50 86 ARG A CA 1
ATOM 689 C C . ARG A 1 86 ? -5.560 6.682 -0.923 1.00 91.50 86 ARG A C 1
ATOM 691 O O . ARG A 1 86 ? -5.347 7.867 -1.205 1.00 91.50 86 ARG A O 1
ATOM 698 N N . ILE A 1 87 ? -4.663 5.737 -1.204 1.00 90.06 87 ILE A N 1
ATOM 699 C CA . ILE A 1 87 ? -3.440 6.039 -1.944 1.00 90.06 87 ILE A CA 1
ATOM 700 C C . ILE A 1 87 ? -3.811 6.361 -3.394 1.00 90.06 87 ILE A C 1
ATOM 702 O O . ILE A 1 87 ? -4.267 5.516 -4.158 1.00 90.06 87 ILE A O 1
ATOM 706 N N . SER A 1 88 ? -3.567 7.608 -3.802 1.00 90.56 88 SER A N 1
ATOM 707 C CA . SER A 1 88 ? -3.858 8.026 -5.171 1.00 90.56 88 SER A CA 1
ATOM 708 C C . SER A 1 88 ? -3.042 7.235 -6.198 1.00 90.56 88 SER A C 1
ATOM 710 O O . SER A 1 88 ? -1.836 7.028 -6.044 1.00 90.56 88 SER A O 1
ATOM 712 N N . GLN A 1 89 ? -3.678 6.878 -7.315 1.00 89.44 89 GLN A N 1
ATOM 713 C CA . GLN A 1 89 ? -2.991 6.235 -8.440 1.00 89.44 89 GLN A CA 1
ATOM 714 C C . GLN A 1 89 ? -1.841 7.097 -8.981 1.00 89.44 89 GLN A C 1
ATOM 716 O O . GLN A 1 89 ? -0.804 6.572 -9.364 1.00 89.44 89 GLN A O 1
ATOM 721 N N . ASN A 1 90 ? -1.954 8.428 -8.913 1.00 89.81 90 ASN A N 1
ATOM 722 C CA . ASN A 1 90 ? -0.856 9.335 -9.259 1.00 89.81 90 ASN A CA 1
ATOM 723 C C . ASN A 1 90 ? 0.381 9.134 -8.372 1.00 89.81 90 ASN A C 1
ATOM 725 O O . ASN A 1 90 ? 1.501 9.211 -8.866 1.00 89.81 90 ASN A O 1
ATOM 729 N N . PHE A 1 91 ? 0.204 8.859 -7.077 1.00 87.06 91 PHE A N 1
ATOM 730 C CA . PHE A 1 91 ? 1.322 8.549 -6.187 1.00 87.06 91 PHE A CA 1
ATOM 731 C C . PHE A 1 91 ? 2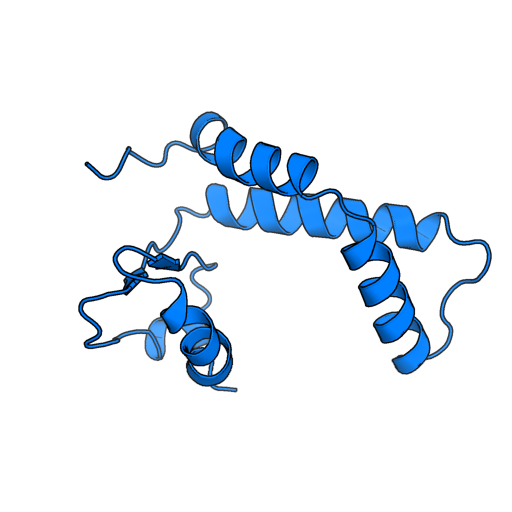.015 7.244 -6.598 1.00 87.06 91 PHE A C 1
ATOM 733 O O . PHE A 1 91 ? 3.239 7.226 -6.719 1.00 87.06 91 PHE A O 1
ATOM 740 N N . ILE A 1 92 ? 1.242 6.191 -6.880 1.00 85.56 92 ILE A N 1
ATOM 741 C CA . ILE A 1 92 ? 1.772 4.905 -7.358 1.00 85.56 92 ILE A CA 1
ATOM 742 C C . ILE A 1 92 ? 2.496 5.080 -8.699 1.00 85.56 92 ILE A C 1
ATOM 744 O O . ILE A 1 92 ? 3.651 4.681 -8.833 1.00 85.56 92 ILE A O 1
ATOM 748 N N . ASN A 1 93 ? 1.877 5.769 -9.658 1.00 85.31 93 ASN A N 1
ATOM 749 C CA . ASN A 1 93 ? 2.465 6.055 -10.966 1.00 85.31 93 ASN A CA 1
ATOM 750 C C . ASN A 1 93 ? 3.778 6.837 -10.843 1.00 85.31 93 ASN A C 1
ATOM 752 O O . ASN A 1 93 ? 4.757 6.500 -11.504 1.00 85.31 93 ASN A O 1
ATOM 756 N N . ASN A 1 94 ? 3.840 7.834 -9.957 1.00 84.94 94 ASN A N 1
ATOM 757 C CA . ASN A 1 94 ? 5.065 8.592 -9.701 1.00 84.94 94 ASN A CA 1
ATOM 758 C C . ASN A 1 94 ? 6.172 7.731 -9.078 1.00 84.94 94 ASN A C 1
ATOM 760 O O . ASN A 1 94 ? 7.344 7.934 -9.393 1.00 84.94 94 ASN A O 1
ATOM 764 N N . LEU A 1 95 ? 5.831 6.772 -8.211 1.00 80.38 95 LEU A N 1
ATOM 765 C CA . LEU A 1 95 ? 6.801 5.828 -7.649 1.00 80.38 95 LEU A CA 1
ATOM 766 C C . LEU A 1 95 ? 7.336 4.870 -8.717 1.00 80.38 95 LEU A C 1
ATOM 768 O O . LEU A 1 95 ? 8.550 4.713 -8.830 1.00 80.38 95 LEU A O 1
ATOM 772 N N . VAL A 1 96 ? 6.456 4.292 -9.536 1.00 77.62 96 VAL A N 1
ATOM 773 C CA . VAL A 1 96 ? 6.833 3.366 -10.616 1.00 77.62 96 VAL A CA 1
ATOM 774 C C . VAL A 1 96 ? 7.675 4.075 -11.680 1.00 77.62 96 VAL A C 1
ATOM 776 O O . VAL A 1 96 ? 8.730 3.579 -12.063 1.00 77.62 96 VAL A O 1
ATOM 779 N N . GLN A 1 97 ? 7.275 5.274 -12.113 1.00 75.75 97 GLN A N 1
ATOM 780 C CA . GLN A 1 97 ? 8.019 6.069 -13.102 1.00 75.75 97 GLN A CA 1
ATOM 781 C C . GLN A 1 97 ? 9.286 6.722 -12.522 1.00 75.75 97 GLN A C 1
ATOM 783 O O . GLN A 1 97 ? 10.235 7.016 -13.252 1.00 75.75 97 GLN A O 1
ATOM 788 N N . GLY A 1 9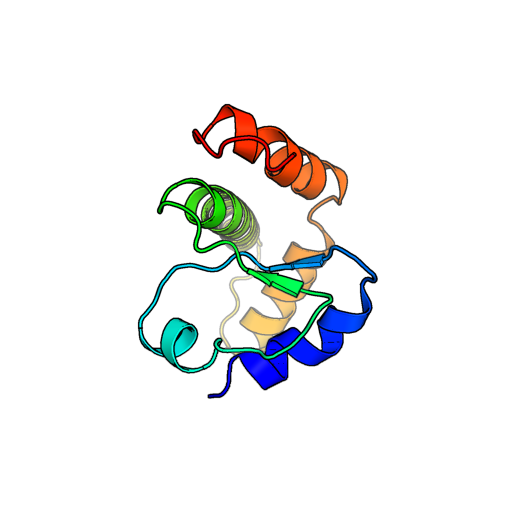8 ? 9.309 6.980 -11.212 1.00 69.44 98 GLY A N 1
ATOM 789 C CA . GLY A 1 98 ? 10.444 7.558 -10.493 1.00 69.44 98 GLY A CA 1
ATOM 790 C C . GLY A 1 98 ? 11.501 6.532 -10.081 1.00 69.44 98 GLY A C 1
ATOM 791 O O . GLY A 1 98 ? 12.669 6.895 -9.932 1.00 69.44 98 GLY A O 1
ATOM 792 N N . GLY A 1 99 ? 11.120 5.261 -9.941 1.00 64.06 99 GLY A N 1
ATOM 793 C CA . GLY A 1 99 ? 12.004 4.146 -9.599 1.00 64.06 99 GLY A CA 1
ATOM 794 C C . GLY A 1 99 ? 13.238 4.018 -10.510 1.00 64.06 99 GLY A C 1
ATOM 795 O O . GLY A 1 99 ? 14.352 4.001 -9.982 1.00 64.06 99 GLY A O 1
ATOM 796 N N . PRO A 1 100 ? 13.100 4.055 -11.854 1.00 54.25 100 PRO A N 1
ATOM 797 C CA . PRO A 1 100 ? 14.229 4.012 -12.792 1.00 54.25 100 PRO A CA 1
ATOM 798 C C . PRO A 1 100 ? 15.235 5.164 -12.648 1.00 54.25 100 PRO A C 1
ATOM 800 O O . PRO A 1 100 ? 16.370 5.045 -13.091 1.00 54.25 100 PRO A O 1
ATOM 803 N N . ARG A 1 101 ? 14.842 6.302 -12.050 1.00 52.78 101 ARG A N 1
ATOM 804 C CA . ARG A 1 101 ? 15.757 7.432 -11.790 1.00 52.78 101 ARG A CA 1
ATOM 805 C C . ARG A 1 101 ? 16.534 7.281 -10.481 1.00 52.78 101 ARG A C 1
ATOM 807 O O . ARG A 1 101 ? 17.549 7.944 -10.306 1.00 52.78 101 ARG A O 1
ATOM 814 N N . ARG A 1 102 ? 16.041 6.455 -9.553 1.00 54.59 102 ARG A N 1
ATOM 815 C CA . ARG A 1 102 ? 16.637 6.229 -8.224 1.00 54.59 102 ARG A CA 1
ATOM 816 C C . ARG A 1 102 ? 17.458 4.944 -8.161 1.00 54.59 102 ARG A C 1
ATOM 818 O O . ARG A 1 102 ? 18.257 4.776 -7.246 1.00 54.59 102 ARG A O 1
ATOM 825 N N . CYS A 1 103 ? 17.281 4.050 -9.127 1.00 49.94 103 CYS A N 1
ATOM 826 C CA . CYS A 1 103 ? 18.018 2.802 -9.236 1.00 49.94 103 CYS A CA 1
ATOM 827 C C . CYS A 1 103 ? 18.436 2.593 -10.692 1.00 49.94 103 CYS A C 1
ATOM 829 O O . CYS A 1 103 ? 17.602 2.679 -11.589 1.00 49.94 103 CYS A O 1
ATOM 831 N N . LEU A 1 104 ? 19.721 2.299 -10.907 1.00 43.53 104 LEU A N 1
ATOM 832 C CA . LEU A 1 104 ? 20.318 1.892 -12.182 1.00 43.53 104 LEU A CA 1
ATOM 833 C C . LEU A 1 104 ? 19.720 0.551 -12.647 1.00 43.53 104 LEU A C 1
ATOM 835 O O . LEU A 1 104 ? 20.366 -0.488 -12.566 1.00 43.53 104 LEU A O 1
ATOM 839 N N . CYS A 1 105 ? 18.470 0.546 -13.099 1.00 38.50 105 CYS A N 1
ATOM 840 C CA . CYS A 1 105 ? 17.948 -0.545 -13.907 1.00 38.50 105 CYS A CA 1
ATOM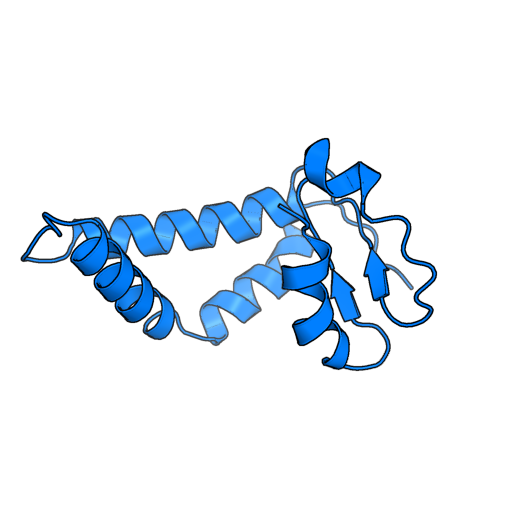 841 C C . CYS A 1 105 ? 18.096 -0.112 -15.373 1.00 38.50 105 CYS A C 1
ATOM 843 O O . CYS A 1 105 ? 17.508 0.908 -15.753 1.00 38.50 105 CYS A O 1
ATOM 845 N N . PRO A 1 106 ? 18.921 -0.796 -16.187 1.00 41.22 106 PRO A N 1
ATOM 846 C CA . PRO A 1 106 ? 19.028 -0.494 -17.607 1.00 41.22 106 PRO A CA 1
ATOM 847 C C . PRO A 1 106 ? 17.638 -0.581 -18.234 1.00 41.22 106 PRO A C 1
ATOM 849 O O . PRO A 1 106 ? 16.891 -1.515 -17.943 1.00 41.22 106 PRO A O 1
ATOM 852 N N . ARG A 1 107 ? 17.287 0.387 -19.090 1.00 42.00 107 ARG A N 1
ATOM 853 C CA . ARG A 1 107 ? 16.106 0.249 -19.947 1.00 42.00 107 ARG A CA 1
ATOM 854 C C . ARG A 1 107 ? 16.222 -1.077 -20.684 1.00 42.00 107 ARG A C 1
ATOM 856 O O . ARG A 1 107 ? 17.185 -1.284 -21.418 1.00 42.00 107 ARG A O 1
ATOM 863 N N . ILE A 1 108 ? 15.245 -1.943 -20.471 1.00 41.69 108 ILE A N 1
ATOM 864 C CA . ILE A 1 108 ? 15.052 -3.122 -21.300 1.00 41.69 108 ILE A CA 1
ATOM 865 C C . ILE A 1 108 ? 14.462 -2.578 -22.605 1.00 41.69 108 ILE A C 1
ATOM 867 O O . ILE A 1 108 ? 13.329 -2.096 -22.607 1.00 41.69 108 ILE A O 1
ATOM 871 N N . ASN A 1 109 ? 15.300 -2.506 -23.644 1.00 36.22 109 ASN A N 1
ATOM 872 C CA . ASN A 1 109 ? 14.878 -2.263 -25.026 1.00 36.22 109 ASN A CA 1
ATOM 873 C C . ASN A 1 109 ? 14.327 -3.554 -25.626 1.00 36.22 109 ASN A C 1
ATOM 875 O O . ASN A 1 109 ? 14.903 -4.620 -25.311 1.00 36.22 109 ASN A O 1
#

Sequence (109 aa):
MCILSIIIPFANFGRGFIFVDDNTRPHCVQLELDSPTTSYCCGHHGLLTAIVLYVWDKLTRQLQQRLHSPTTLEELGNVLQEEWERISQNFINNLVQGGPRRCLCPRIN

Organism: Ignelater luminosus (NCBI:txid2038154)

Secondary structure (DSSP, 8-state):
--HHHHHGGGGGG-TTEEEEE---HHHHTT-----TTEEEEE--TTHHHHHHHHHHHHHHHHHHT-SS---SHHHHHHHHHHHHHHS-HHHHHHHHHHHHHHS------

Radius of gyration: 16.28 Å; chains: 1; bounding box: 30×31×43 Å